Protein AF-A0A7J4RBV4-F1 (afdb_monomer_lite)

Sequence (122 aa):
MERRVRLALGILIILLMSPWSSMVGPEDDETQRLVDERDVEFFSIRTDAYSDFVGTYALSDVEEERLIAAESRIGTFSSNGLELLRPLSSEVLEPRLDVQLFLVDNDRHMADVRNDLSEIPG

Foldseek 3Di:
DVVVVVVVVVVVVCVVPPPPVVPDDPPPPVVVVVVVPDPDDDDDDDPCPPVPPPDDPDDDPDDDPDAQWDDDPQAIQHPVGGDGPDDDDVVVVDDDPVDDDDDDDPVDDVVVVVVVVVPDDD

Secondary structure (DSSP, 8-state):
-HHHHHHHHHHHHHHHHS--TTSSPPPTTSHHHHHSS-----PPPPTTTTTT---------------S-EE-SSEEEETTEEEESS---GGGGS--TT-------TTS-HHHHHHHHHTS--

Radius of gyration: 26.76 Å; chains: 1; bounding box: 50×52×76 Å

Structure (mmCIF, N/CA/C/O backbone):
data_AF-A0A7J4RBV4-F1
#
_entry.id   AF-A0A7J4RBV4-F1
#
loop_
_atom_site.group_PDB
_atom_site.id
_atom_site.type_symbol
_atom_site.label_atom_id
_atom_site.label_alt_id
_atom_site.label_comp_id
_atom_site.label_asym_id
_atom_site.label_entity_id
_atom_site.label_seq_id
_atom_site.pdbx_PDB_ins_code
_atom_site.Cartn_x
_atom_site.Cartn_y
_atom_site.Cartn_z
_atom_site.occupancy
_atom_site.B_iso_or_equiv
_atom_site.auth_seq_id
_atom_site.auth_comp_id
_atom_site.auth_asym_id
_atom_site.auth_atom_id
_atom_site.pdbx_PDB_model_num
ATOM 1 N N . MET A 1 1 ? 21.860 8.532 -54.759 1.00 59.00 1 MET A N 1
ATOM 2 C CA . MET A 1 1 ? 22.821 8.979 -53.722 1.00 59.00 1 MET A CA 1
ATOM 3 C C . MET A 1 1 ? 22.426 10.340 -53.143 1.00 59.00 1 MET A C 1
ATOM 5 O O . MET A 1 1 ? 22.288 10.456 -51.934 1.00 59.00 1 MET A O 1
ATOM 9 N N . GLU A 1 2 ? 22.096 11.319 -53.989 1.00 65.69 2 GLU A N 1
ATOM 10 C CA . GLU A 1 2 ? 21.718 12.695 -53.606 1.00 65.69 2 GLU A CA 1
ATOM 11 C C . GLU A 1 2 ? 20.563 12.821 -52.598 1.00 65.69 2 GLU A C 1
ATOM 13 O O . GLU A 1 2 ? 20.625 13.642 -51.689 1.00 65.69 2 GLU A O 1
ATOM 18 N N . ARG A 1 3 ? 19.522 11.982 -52.693 1.00 66.56 3 ARG A N 1
ATOM 19 C CA . ARG A 1 3 ? 18.373 12.030 -51.766 1.00 66.56 3 ARG A CA 1
ATOM 20 C C . ARG A 1 3 ? 18.751 11.673 -50.323 1.00 66.56 3 ARG A C 1
ATOM 22 O O . ARG A 1 3 ? 18.208 12.256 -49.394 1.00 66.56 3 ARG A O 1
ATOM 29 N N . ARG A 1 4 ? 19.703 10.751 -50.136 1.00 74.25 4 ARG A N 1
ATOM 30 C CA . ARG A 1 4 ? 20.206 10.368 -48.804 1.00 74.25 4 ARG A CA 1
ATOM 31 C C . ARG A 1 4 ? 21.090 11.465 -48.211 1.00 74.25 4 ARG A C 1
ATOM 33 O O . ARG A 1 4 ? 20.986 11.738 -47.025 1.00 74.25 4 ARG A O 1
ATOM 40 N N . VAL A 1 5 ? 21.876 12.141 -49.052 1.00 80.38 5 VAL A N 1
ATOM 41 C CA . VAL A 1 5 ? 22.698 13.294 -48.649 1.00 80.38 5 VAL A CA 1
ATOM 42 C C . VAL A 1 5 ? 21.819 14.476 -48.233 1.00 80.38 5 VAL A C 1
ATOM 44 O O . VAL A 1 5 ? 22.075 15.085 -47.203 1.00 80.38 5 VAL A O 1
ATOM 47 N N . ARG A 1 6 ? 20.731 14.756 -48.964 1.00 76.31 6 ARG A N 1
ATOM 48 C CA . ARG A 1 6 ? 19.768 15.813 -48.599 1.00 76.31 6 ARG A CA 1
ATOM 49 C C . ARG A 1 6 ? 19.039 15.523 -47.283 1.00 76.31 6 ARG A C 1
ATOM 51 O O . ARG A 1 6 ? 18.838 16.438 -46.496 1.00 76.31 6 ARG A O 1
ATOM 58 N N . LEU A 1 7 ? 18.686 14.261 -47.028 1.00 80.44 7 LEU A N 1
ATOM 59 C CA . LEU A 1 7 ? 18.084 13.850 -45.754 1.00 80.44 7 LEU A CA 1
ATOM 60 C C . LEU A 1 7 ? 19.075 13.967 -44.588 1.00 80.44 7 LEU A C 1
ATOM 62 O O . LEU A 1 7 ? 18.717 14.504 -43.545 1.00 80.44 7 LEU A O 1
ATOM 66 N N . ALA A 1 8 ? 20.325 13.537 -44.779 1.00 86.25 8 ALA A N 1
ATOM 67 C CA . ALA A 1 8 ? 21.371 13.673 -43.766 1.00 86.25 8 ALA A CA 1
ATOM 68 C C . ALA A 1 8 ? 21.676 15.147 -43.446 1.00 86.25 8 ALA A C 1
ATOM 70 O O . ALA A 1 8 ? 21.818 15.507 -42.281 1.00 86.25 8 ALA A O 1
ATOM 71 N N . LEU A 1 9 ? 21.702 16.009 -44.467 1.00 87.94 9 LEU A N 1
ATOM 72 C CA . LEU A 1 9 ? 21.877 17.451 -44.297 1.00 87.94 9 LEU A CA 1
ATOM 73 C C . LEU A 1 9 ? 20.703 18.078 -43.527 1.00 87.94 9 LEU A C 1
ATOM 75 O O . LEU A 1 9 ? 20.918 18.918 -42.660 1.00 87.94 9 LEU A O 1
ATOM 79 N N . GLY A 1 10 ? 19.471 17.645 -43.809 1.00 87.94 10 GLY A N 1
ATOM 80 C CA . GLY A 1 10 ? 18.284 18.097 -43.082 1.00 87.94 10 GLY A CA 1
ATOM 81 C C . GLY A 1 10 ? 18.341 17.743 -41.596 1.00 87.94 10 GLY A C 1
ATOM 82 O O . GLY A 1 10 ? 18.103 18.603 -40.756 1.00 87.94 10 GLY A O 1
ATOM 83 N N . ILE A 1 11 ? 18.735 16.509 -41.267 1.00 86.44 11 ILE A N 1
ATOM 84 C CA . ILE A 1 11 ? 18.904 16.065 -39.875 1.00 86.44 11 ILE A CA 1
ATOM 85 C C . ILE A 1 11 ? 20.018 16.859 -39.180 1.00 86.44 11 ILE A C 1
ATOM 87 O O . ILE A 1 11 ? 19.829 17.294 -38.049 1.00 86.44 11 ILE A O 1
ATOM 91 N N . LEU A 1 12 ? 21.143 17.109 -39.858 1.00 86.25 12 LEU A N 1
ATOM 92 C CA . LEU A 1 12 ? 22.250 17.907 -39.320 1.00 86.25 12 LEU A CA 1
ATOM 93 C C . LEU A 1 12 ? 21.810 19.339 -38.976 1.00 86.25 12 LEU A C 1
ATOM 95 O O . LEU A 1 12 ? 22.142 19.845 -37.908 1.00 86.25 12 LEU A O 1
ATOM 99 N N . ILE A 1 13 ? 21.050 19.985 -39.864 1.00 85.81 13 ILE A N 1
ATOM 100 C CA . ILE A 1 13 ? 20.546 21.349 -39.650 1.00 85.81 13 ILE A CA 1
ATOM 101 C C . ILE A 1 13 ? 19.539 21.378 -38.496 1.00 85.81 13 ILE A C 1
ATOM 103 O O . ILE A 1 13 ? 19.596 22.283 -37.670 1.00 85.81 13 ILE A O 1
ATOM 107 N N . ILE A 1 14 ? 18.661 20.373 -38.397 1.00 81.00 14 ILE A N 1
ATOM 108 C CA . ILE A 1 14 ? 17.726 20.230 -37.270 1.00 81.00 14 ILE A CA 1
ATOM 109 C C . ILE A 1 14 ? 18.489 20.047 -35.952 1.00 81.00 14 ILE A C 1
ATOM 111 O O . ILE A 1 14 ? 18.118 20.647 -34.950 1.00 81.00 14 ILE A O 1
ATOM 115 N N . LEU A 1 15 ? 19.579 19.277 -35.951 1.00 78.81 15 LEU A N 1
ATOM 116 C CA . LEU A 1 15 ? 20.399 19.041 -34.762 1.00 78.81 15 LEU A CA 1
ATOM 117 C C . LEU A 1 15 ? 21.172 20.303 -34.334 1.00 78.81 15 LEU A C 1
ATOM 119 O O . LEU A 1 15 ? 21.270 20.586 -33.145 1.00 78.81 15 LEU A O 1
ATOM 123 N N . LEU A 1 16 ? 21.647 21.100 -35.297 1.00 77.44 16 LEU A N 1
ATOM 124 C CA . LEU A 1 16 ? 22.314 22.390 -35.062 1.00 77.44 16 LEU A CA 1
ATOM 125 C C . LEU A 1 16 ? 21.360 23.504 -34.611 1.00 77.44 16 LEU A C 1
ATOM 127 O O . LEU A 1 16 ? 21.783 24.421 -33.917 1.00 77.44 16 LEU A O 1
ATOM 131 N N . MET A 1 17 ? 20.096 23.446 -35.029 1.00 71.25 17 MET A N 1
ATOM 132 C CA . MET A 1 17 ? 19.056 24.403 -34.636 1.00 71.25 17 MET A CA 1
ATOM 133 C C . MET A 1 17 ? 18.259 23.945 -33.411 1.00 71.25 17 MET A C 1
ATOM 135 O O . MET A 1 17 ? 17.425 24.702 -32.915 1.00 71.25 17 MET A O 1
ATOM 139 N N . SER A 1 18 ? 18.486 22.723 -32.918 1.00 69.56 18 SER A N 1
ATOM 140 C CA . SER A 1 18 ? 17.849 22.269 -31.688 1.00 69.56 18 SER A CA 1
ATOM 141 C C . SER A 1 18 ? 18.376 23.101 -30.513 1.00 69.56 18 SER A C 1
ATOM 143 O O . SER A 1 18 ? 19.592 23.220 -30.342 1.00 69.56 18 SER A O 1
ATOM 145 N N . PRO A 1 19 ? 17.500 23.727 -29.712 1.00 62.62 19 PRO A N 1
ATOM 146 C CA . PRO A 1 19 ? 17.941 24.480 -28.553 1.00 62.62 19 PRO A CA 1
ATOM 147 C C . PRO A 1 19 ? 18.558 23.504 -27.546 1.00 62.62 19 PRO A C 1
ATOM 149 O O . PRO A 1 19 ? 17.846 22.744 -26.895 1.00 62.62 19 PRO A O 1
ATOM 152 N N . TRP A 1 20 ? 19.876 23.567 -27.342 1.00 57.38 20 TRP A N 1
ATOM 153 C CA . TRP A 1 20 ? 20.568 22.920 -26.212 1.00 57.38 20 TRP A CA 1
ATOM 154 C C . TRP A 1 20 ? 20.205 23.545 -24.844 1.00 57.38 20 TRP A C 1
ATOM 156 O O . TRP A 1 20 ? 20.928 23.402 -23.863 1.00 57.38 20 TRP A O 1
ATOM 166 N N . SER A 1 21 ? 19.058 24.220 -24.749 1.00 49.50 21 SER A N 1
ATOM 167 C CA . SER A 1 21 ? 18.615 25.002 -23.592 1.00 49.50 21 SER A CA 1
ATOM 168 C C . SER A 1 21 ? 18.174 24.160 -22.389 1.00 49.50 21 SER A C 1
ATOM 170 O O . SER A 1 21 ? 17.754 24.726 -21.389 1.00 49.50 21 SER A O 1
ATOM 172 N N . SER A 1 22 ? 18.264 22.830 -22.450 1.00 45.44 22 SER A N 1
ATOM 173 C CA . SER A 1 22 ? 17.965 21.967 -21.298 1.00 45.44 22 SER A CA 1
ATOM 174 C C . SER A 1 22 ? 19.207 21.599 -20.473 1.00 45.44 22 SER A C 1
ATOM 176 O O . SER A 1 22 ? 19.104 20.776 -19.567 1.00 45.44 22 SER A O 1
ATOM 178 N N . MET A 1 23 ? 20.375 22.180 -20.777 1.00 48.47 23 MET A N 1
ATOM 179 C CA . MET A 1 23 ? 21.619 21.958 -20.026 1.00 48.47 23 MET A CA 1
ATOM 180 C C . MET A 1 23 ? 22.267 23.271 -19.546 1.00 48.47 23 MET A C 1
ATOM 182 O O . MET A 1 23 ? 23.483 23.377 -19.427 1.00 48.47 23 MET A O 1
ATOM 186 N N . VAL A 1 24 ? 21.438 24.276 -19.257 1.00 47.34 24 VAL A N 1
ATOM 187 C CA . VAL A 1 24 ? 21.761 25.381 -18.346 1.00 47.34 24 VAL A CA 1
ATOM 188 C C . VAL A 1 24 ? 20.766 25.243 -17.201 1.00 47.34 24 VAL A C 1
ATOM 190 O O . VAL A 1 24 ? 19.559 25.233 -17.436 1.00 47.34 24 VAL A O 1
ATOM 193 N N . GLY A 1 25 ? 21.278 24.993 -15.996 1.00 46.00 25 GLY A N 1
ATOM 194 C CA . GLY A 1 25 ? 20.461 24.842 -14.795 1.00 46.00 25 GLY A CA 1
ATOM 195 C C . GLY A 1 25 ? 19.615 26.092 -14.535 1.00 46.00 25 GLY A C 1
ATOM 196 O O . GLY A 1 25 ? 19.962 27.166 -15.031 1.00 46.00 25 GLY A O 1
ATOM 197 N N . PRO A 1 26 ? 18.497 25.961 -13.800 1.00 44.53 26 PRO A N 1
ATOM 198 C CA . PRO A 1 26 ? 17.710 27.120 -13.405 1.00 44.53 26 PRO A CA 1
ATOM 199 C C . PRO A 1 26 ? 18.620 28.112 -12.673 1.00 44.53 26 PRO A C 1
ATOM 201 O O . PRO A 1 26 ? 19.389 27.721 -11.797 1.00 44.53 26 PRO A O 1
ATOM 204 N N . GLU A 1 27 ? 18.560 29.367 -13.108 1.00 45.31 27 GLU A N 1
ATOM 205 C CA . GLU A 1 27 ? 19.291 30.496 -12.544 1.00 45.31 27 GLU A CA 1
ATOM 206 C C . GLU A 1 27 ? 19.135 30.535 -11.012 1.00 45.31 27 GLU A C 1
ATOM 208 O O . GLU A 1 27 ? 18.044 30.333 -10.476 1.00 45.31 27 GLU A O 1
ATOM 213 N N . ASP A 1 28 ? 20.252 30.784 -10.325 1.00 48.47 28 ASP A N 1
ATOM 214 C CA . ASP A 1 28 ? 20.487 30.711 -8.874 1.00 48.47 28 ASP A CA 1
ATOM 215 C C . ASP A 1 28 ? 19.618 31.633 -7.976 1.00 48.47 28 ASP A C 1
ATOM 217 O O . ASP A 1 28 ? 19.892 31.760 -6.781 1.00 48.47 28 ASP A O 1
ATOM 221 N N . ASP A 1 29 ? 18.561 32.266 -8.490 1.00 47.47 29 ASP A N 1
ATOM 222 C CA . ASP A 1 29 ? 17.774 33.264 -7.744 1.00 47.47 29 ASP A CA 1
ATOM 223 C C . ASP A 1 29 ? 16.597 32.675 -6.935 1.00 47.47 29 ASP A C 1
ATOM 225 O O . ASP A 1 29 ? 16.146 33.277 -5.958 1.00 47.47 29 ASP A O 1
ATOM 229 N N . GLU A 1 30 ? 16.111 31.474 -7.262 1.00 45.34 30 GLU A N 1
ATOM 230 C CA . GLU A 1 30 ? 15.008 30.826 -6.519 1.00 45.34 30 GLU A CA 1
ATOM 231 C C . GLU A 1 30 ? 15.498 30.094 -5.254 1.00 45.34 30 GLU A C 1
ATOM 233 O O . GLU A 1 30 ? 14.762 29.936 -4.274 1.00 45.34 30 GLU A O 1
ATOM 238 N N . THR A 1 31 ? 16.764 29.673 -5.233 1.00 43.91 31 THR A N 1
ATOM 239 C CA . THR A 1 31 ? 17.342 28.854 -4.158 1.00 43.91 31 THR A CA 1
A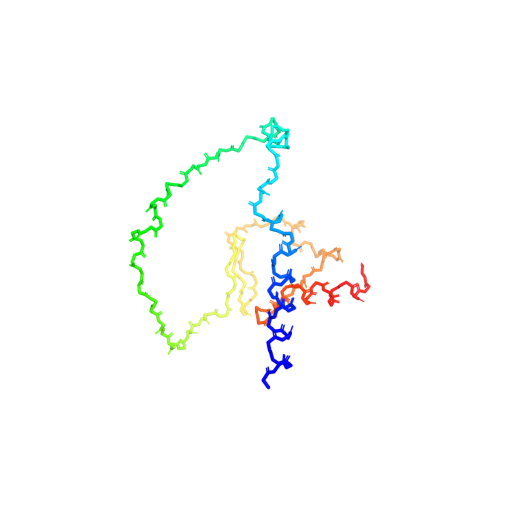TOM 240 C C . THR A 1 31 ? 17.432 29.616 -2.837 1.00 43.91 31 THR A C 1
ATOM 242 O O . THR A 1 31 ? 17.264 29.018 -1.777 1.00 43.91 31 THR A O 1
ATOM 245 N N . GLN A 1 32 ? 17.616 30.941 -2.866 1.00 45.88 32 GLN A N 1
ATOM 246 C CA . GLN A 1 32 ? 17.717 31.750 -1.646 1.00 45.88 32 GLN A CA 1
ATOM 247 C C . GLN A 1 32 ? 16.384 31.907 -0.898 1.00 45.88 32 GLN A C 1
ATOM 249 O O . GLN A 1 32 ? 16.400 32.043 0.323 1.00 45.88 32 GLN A O 1
ATOM 254 N N . ARG A 1 33 ? 15.223 31.823 -1.569 1.00 45.81 33 ARG A N 1
ATOM 255 C CA . ARG A 1 33 ? 13.914 31.913 -0.886 1.00 45.81 33 ARG A CA 1
ATOM 256 C C . ARG A 1 33 ? 13.508 30.629 -0.165 1.00 45.81 33 ARG A C 1
ATOM 258 O O . ARG A 1 33 ? 12.665 30.689 0.721 1.00 45.81 33 ARG A O 1
ATOM 265 N N . LEU A 1 34 ? 14.090 29.483 -0.519 1.00 46.84 34 LEU A N 1
ATOM 266 C CA . LEU A 1 34 ? 13.753 28.186 0.084 1.00 46.84 34 LEU A CA 1
ATOM 267 C C . LEU A 1 34 ? 14.638 27.811 1.285 1.00 46.84 34 LEU A C 1
ATOM 269 O O . LEU A 1 34 ? 14.324 26.838 1.971 1.00 46.84 34 LEU A O 1
ATOM 273 N N . VAL A 1 35 ? 15.719 28.561 1.528 1.00 50.81 35 VAL A N 1
ATOM 274 C CA . VAL A 1 35 ? 16.689 28.319 2.614 1.00 50.81 35 VAL A CA 1
ATOM 275 C C . VAL A 1 35 ? 16.217 28.891 3.957 1.00 50.81 35 VAL A C 1
ATOM 277 O O . VAL A 1 35 ? 16.566 28.339 4.992 1.00 50.81 35 VAL A O 1
ATOM 280 N N . ASP A 1 36 ? 15.391 29.942 3.964 1.00 55.19 36 ASP A N 1
ATOM 281 C CA . ASP A 1 36 ? 14.968 30.611 5.211 1.00 55.19 36 ASP A CA 1
ATOM 282 C C . ASP A 1 36 ? 13.800 29.894 5.932 1.00 55.19 36 ASP A C 1
ATOM 284 O O . ASP A 1 36 ? 13.587 30.071 7.126 1.00 55.19 36 ASP A O 1
ATOM 288 N N . GLU A 1 37 ? 13.047 29.034 5.231 1.00 56.12 37 GLU A N 1
ATOM 289 C CA . GLU A 1 37 ? 11.817 28.410 5.762 1.00 56.12 37 GLU A CA 1
ATOM 290 C C . GLU A 1 37 ? 12.031 26.975 6.296 1.00 56.12 37 GLU A C 1
ATOM 292 O O . GLU A 1 37 ? 11.141 26.403 6.928 1.00 56.12 37 GLU A O 1
ATOM 297 N N . ARG A 1 38 ? 13.180 26.332 6.041 1.00 53.12 38 ARG A N 1
ATOM 298 C CA . ARG A 1 38 ? 13.403 24.934 6.447 1.00 53.12 38 ARG A CA 1
ATOM 299 C C . ARG A 1 38 ? 14.786 24.722 7.047 1.00 53.12 38 ARG A C 1
ATOM 301 O O . ARG A 1 38 ? 15.796 24.941 6.392 1.00 53.12 38 ARG A O 1
ATOM 308 N N . ASP A 1 39 ? 14.794 24.194 8.268 1.00 56.66 39 ASP A N 1
ATOM 309 C CA . ASP A 1 39 ? 15.966 23.644 8.954 1.00 56.66 39 ASP A CA 1
ATOM 310 C C . ASP A 1 39 ? 16.362 22.318 8.273 1.00 56.66 39 ASP A C 1
ATOM 312 O O . ASP A 1 39 ? 16.049 21.220 8.735 1.00 56.66 39 ASP A O 1
ATOM 316 N N . VAL A 1 40 ? 16.918 22.418 7.063 1.00 61.00 40 VAL A N 1
ATOM 317 C CA . VAL A 1 40 ? 17.390 21.279 6.269 1.00 61.00 40 VAL A CA 1
ATOM 318 C C . VAL A 1 40 ? 18.907 21.311 6.181 1.00 61.00 40 VAL A C 1
ATOM 320 O O . VAL A 1 40 ? 19.506 22.229 5.626 1.00 61.00 40 VAL A O 1
ATOM 323 N N . GLU A 1 41 ? 19.532 20.270 6.722 1.00 65.81 41 GLU A N 1
ATOM 324 C CA . GLU A 1 41 ? 20.970 20.058 6.638 1.00 65.81 41 GLU A CA 1
ATOM 325 C C . GLU A 1 41 ? 21.315 19.426 5.282 1.00 65.81 41 GLU A C 1
ATOM 327 O O . GLU A 1 41 ? 20.861 18.330 4.943 1.00 65.81 41 GLU A O 1
ATOM 332 N N . PHE A 1 42 ? 22.098 20.140 4.472 1.00 63.38 42 PHE A N 1
ATOM 333 C CA . PHE A 1 42 ? 22.553 19.651 3.175 1.00 63.38 42 PHE A CA 1
ATOM 334 C C . PHE A 1 42 ? 23.896 18.938 3.326 1.00 63.38 42 PHE A C 1
ATOM 336 O O . PHE A 1 42 ? 24.918 19.552 3.633 1.00 63.38 42 PHE A O 1
ATOM 343 N N . PHE A 1 43 ? 23.909 17.637 3.048 1.00 63.81 43 PHE A N 1
ATOM 344 C CA . PHE A 1 43 ? 25.134 16.846 2.994 1.00 63.81 43 PHE A CA 1
ATOM 345 C C . PHE A 1 43 ? 25.669 16.847 1.560 1.00 63.81 43 PHE A C 1
ATOM 347 O O . PHE A 1 43 ? 24.974 16.440 0.628 1.00 63.81 43 PHE A O 1
ATOM 354 N N . SER A 1 44 ? 26.911 17.295 1.368 1.00 65.62 44 SER A N 1
ATOM 355 C CA . SER A 1 44 ? 27.584 17.172 0.074 1.00 65.62 44 SER A CA 1
ATOM 356 C C . SER A 1 44 ? 28.188 15.773 -0.056 1.00 65.62 44 SER A C 1
ATOM 358 O O . SER A 1 44 ? 29.035 15.360 0.737 1.00 65.62 44 SER A O 1
ATOM 360 N N . ILE A 1 45 ? 27.735 15.018 -1.055 1.00 65.25 45 ILE A N 1
ATOM 361 C CA . ILE A 1 45 ? 28.356 13.744 -1.419 1.00 65.25 45 ILE A CA 1
ATOM 362 C C . ILE A 1 45 ? 29.571 14.072 -2.288 1.00 65.25 45 ILE A C 1
ATOM 364 O O . ILE A 1 45 ? 29.463 14.793 -3.280 1.00 65.25 45 ILE A O 1
ATOM 368 N N . ARG A 1 46 ? 30.743 13.569 -1.894 1.00 64.25 46 ARG A N 1
ATOM 369 C CA . ARG A 1 46 ? 32.005 13.768 -2.614 1.00 64.25 46 ARG A CA 1
ATOM 370 C C . ARG A 1 46 ? 31.881 13.189 -4.031 1.00 64.25 46 ARG A C 1
ATOM 372 O O . ARG A 1 46 ? 31.375 12.084 -4.204 1.00 64.25 46 ARG A O 1
ATOM 379 N N . THR A 1 47 ? 32.315 13.927 -5.048 1.00 60.47 47 THR A N 1
ATOM 380 C CA . THR A 1 47 ? 32.084 13.594 -6.469 1.00 60.47 47 THR A CA 1
ATOM 381 C C . THR A 1 47 ? 32.767 12.295 -6.924 1.00 60.47 47 THR A C 1
ATOM 383 O O . THR A 1 47 ? 32.385 11.711 -7.932 1.00 60.47 47 THR A O 1
ATOM 386 N N . ASP A 1 48 ? 33.758 11.828 -6.168 1.00 62.78 48 ASP A N 1
ATOM 387 C CA . ASP A 1 48 ? 34.492 10.569 -6.338 1.00 62.78 48 ASP A CA 1
ATOM 388 C C . ASP A 1 48 ? 33.911 9.409 -5.509 1.00 62.78 48 ASP A C 1
ATOM 390 O O . ASP A 1 48 ? 34.369 8.277 -5.631 1.00 62.78 48 ASP A O 1
ATOM 394 N N . ALA A 1 49 ? 32.883 9.645 -4.684 1.00 60.94 49 ALA A N 1
ATOM 395 C CA . ALA A 1 49 ? 32.267 8.588 -3.882 1.00 60.94 49 ALA A CA 1
ATOM 396 C C . ALA A 1 49 ? 31.704 7.466 -4.765 1.00 60.94 49 ALA A C 1
ATOM 398 O O . ALA A 1 49 ? 31.704 6.309 -4.360 1.00 60.94 49 ALA A O 1
ATOM 399 N N . TYR A 1 50 ? 31.27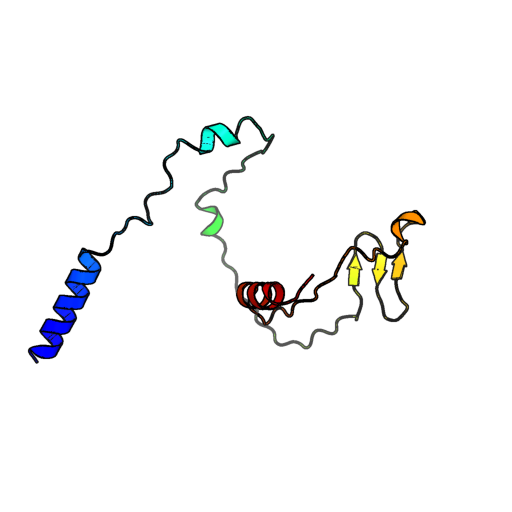0 7.801 -5.985 1.00 58.50 50 TYR A N 1
ATOM 400 C CA . TYR A 1 50 ? 30.685 6.844 -6.918 1.00 58.50 50 TYR A CA 1
ATOM 401 C C . TYR A 1 50 ? 31.699 6.071 -7.769 1.00 58.50 50 TYR A C 1
ATOM 403 O O . TYR A 1 50 ? 31.332 5.044 -8.336 1.00 58.50 50 TYR A O 1
ATOM 411 N N . SER A 1 51 ? 32.953 6.528 -7.878 1.00 63.66 51 SER A N 1
ATOM 412 C CA . SER A 1 51 ? 33.932 5.901 -8.781 1.00 63.66 51 SER A CA 1
ATOM 413 C C . SER A 1 51 ? 34.551 4.616 -8.231 1.00 63.66 51 SER A C 1
ATOM 415 O O . SER A 1 51 ? 35.038 3.808 -9.016 1.00 63.66 51 SER A O 1
ATOM 417 N N . ASP A 1 52 ? 34.497 4.409 -6.913 1.00 61.56 52 ASP A N 1
ATOM 418 C CA . ASP A 1 52 ? 35.064 3.230 -6.242 1.00 61.56 52 ASP A CA 1
ATOM 419 C C . ASP A 1 52 ? 34.039 2.110 -5.988 1.00 61.56 52 ASP A C 1
ATOM 421 O O . ASP A 1 52 ? 34.405 1.035 -5.503 1.00 61.56 52 ASP A O 1
ATOM 425 N N . PHE A 1 53 ? 32.757 2.303 -6.326 1.00 58.88 53 PHE A N 1
ATOM 426 C CA . PHE A 1 53 ? 31.755 1.243 -6.187 1.00 58.88 53 PHE A CA 1
ATOM 427 C C . PHE A 1 53 ? 31.921 0.185 -7.283 1.00 58.88 53 PHE A C 1
ATOM 429 O O . PHE A 1 53 ? 31.259 0.201 -8.319 1.00 58.88 53 PHE A O 1
ATOM 436 N N . VAL A 1 54 ? 32.792 -0.787 -7.026 1.00 66.62 54 VAL A N 1
ATOM 437 C CA . VAL A 1 54 ? 32.876 -2.027 -7.801 1.00 66.62 54 VAL A CA 1
ATOM 438 C C . VAL A 1 54 ? 31.882 -3.026 -7.208 1.00 66.62 54 VAL A C 1
ATOM 440 O O . VAL A 1 54 ? 32.182 -3.736 -6.252 1.00 66.62 54 VAL A O 1
ATOM 443 N N . GLY A 1 55 ? 30.669 -3.058 -7.758 1.00 63.03 55 GLY A N 1
ATOM 444 C CA . GLY A 1 55 ? 29.654 -4.064 -7.446 1.00 63.03 55 GLY A CA 1
ATOM 445 C C . GLY A 1 55 ? 29.565 -5.104 -8.559 1.00 63.03 55 GLY A C 1
ATOM 446 O O . GLY A 1 55 ? 29.609 -4.764 -9.739 1.00 63.03 55 GLY A O 1
ATOM 447 N N . THR A 1 56 ? 29.420 -6.377 -8.204 1.00 62.84 56 THR A N 1
ATOM 448 C CA . THR A 1 56 ? 28.972 -7.396 -9.161 1.00 62.84 56 THR A CA 1
ATOM 449 C C . THR A 1 56 ? 27.472 -7.574 -8.970 1.00 62.84 56 THR A C 1
ATOM 451 O O . THR A 1 56 ? 27.010 -7.781 -7.850 1.00 62.84 56 THR A O 1
ATOM 454 N N . TYR A 1 57 ? 26.696 -7.445 -10.047 1.00 60.09 57 TYR A N 1
ATOM 455 C CA . TYR A 1 57 ? 25.275 -7.775 -10.004 1.00 60.09 57 TYR A CA 1
ATOM 456 C C . TYR A 1 57 ? 25.155 -9.293 -9.881 1.0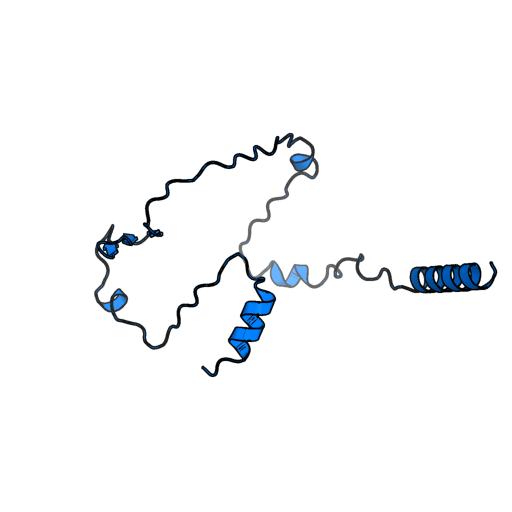0 60.09 57 TYR A C 1
ATOM 458 O O . TYR A 1 57 ? 25.360 -10.023 -10.850 1.00 60.09 57 TYR A O 1
ATOM 466 N N . ALA A 1 58 ? 24.867 -9.771 -8.674 1.00 61.59 58 ALA A N 1
ATOM 467 C CA . ALA A 1 58 ? 24.471 -11.152 -8.468 1.00 61.59 58 ALA A CA 1
ATOM 468 C C . ALA A 1 58 ? 23.010 -11.292 -8.914 1.00 61.59 58 ALA A C 1
ATOM 470 O O . ALA A 1 58 ? 22.094 -10.927 -8.184 1.00 61.59 58 ALA A O 1
ATOM 471 N N . LEU A 1 59 ? 22.802 -11.778 -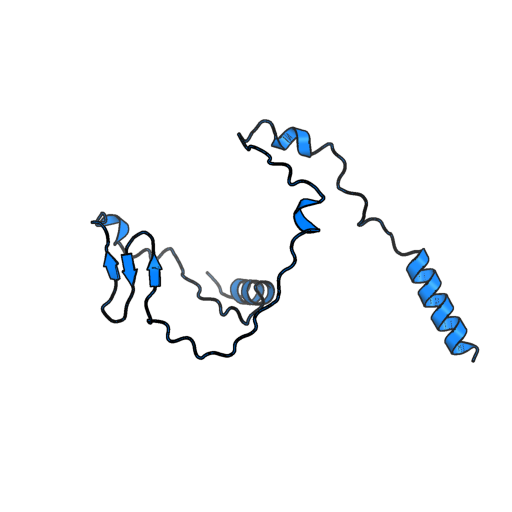10.139 1.00 67.00 59 LEU A N 1
ATOM 472 C CA . LEU A 1 59 ? 21.497 -12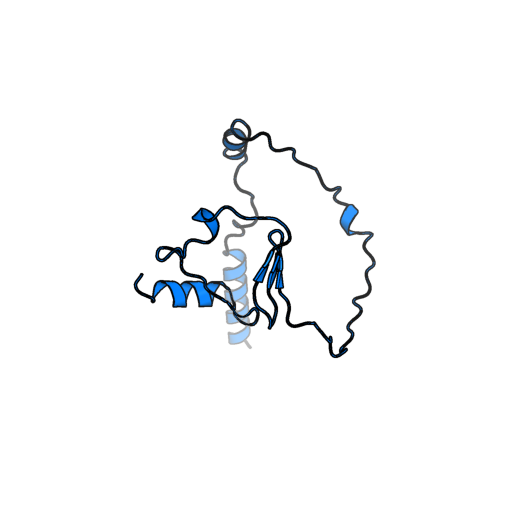.267 -10.577 1.00 67.00 59 LEU A CA 1
ATOM 473 C C . LEU A 1 59 ? 21.358 -13.714 -10.097 1.00 67.00 59 LEU A C 1
ATOM 475 O O . LEU A 1 59 ? 22.133 -14.576 -10.513 1.00 67.00 59 LEU A O 1
ATOM 479 N N . SER A 1 60 ? 20.389 -13.978 -9.222 1.00 69.38 60 SER A N 1
ATOM 480 C CA . SER A 1 60 ? 19.992 -15.340 -8.868 1.00 69.38 60 SER A CA 1
ATOM 481 C C . SER A 1 60 ? 18.496 -15.508 -9.099 1.00 69.38 60 SER A C 1
ATOM 483 O O . SER A 1 60 ? 17.701 -14.872 -8.410 1.00 69.38 60 SER A O 1
ATOM 485 N N . ASP A 1 61 ? 18.124 -16.386 -10.027 1.00 68.19 61 ASP A N 1
ATOM 486 C CA . ASP A 1 61 ? 16.751 -16.877 -10.163 1.00 68.19 61 ASP A CA 1
ATOM 487 C C . ASP A 1 61 ? 16.543 -17.994 -9.137 1.00 68.19 61 ASP A C 1
ATOM 489 O O . ASP A 1 61 ? 16.698 -19.181 -9.426 1.00 68.19 61 ASP A O 1
ATOM 493 N N . VAL A 1 62 ? 16.280 -17.599 -7.894 1.00 78.19 62 VAL A N 1
ATOM 494 C CA . VAL A 1 62 ? 15.867 -18.512 -6.827 1.00 78.19 62 VAL A CA 1
ATOM 495 C C . VAL A 1 62 ? 14.419 -18.193 -6.504 1.00 78.19 62 VAL A C 1
ATOM 497 O O . VAL A 1 62 ? 14.059 -17.029 -6.344 1.00 78.19 62 VAL A O 1
ATOM 500 N N . GLU A 1 63 ? 13.591 -19.230 -6.425 1.00 68.50 63 GLU A N 1
ATOM 501 C CA . GLU A 1 63 ? 12.212 -19.103 -5.970 1.00 68.50 63 GLU A CA 1
ATOM 502 C C . GLU A 1 63 ? 12.229 -18.632 -4.510 1.00 68.50 63 GLU A C 1
ATOM 504 O O . GLU A 1 63 ? 12.662 -19.351 -3.607 1.00 68.50 63 GLU A O 1
ATOM 509 N N . GLU A 1 64 ? 11.859 -17.370 -4.294 1.00 67.75 64 GLU A N 1
ATOM 510 C CA . GLU A 1 64 ? 11.843 -16.766 -2.968 1.00 67.75 64 GLU A CA 1
ATOM 511 C C . GLU A 1 64 ? 10.594 -17.247 -2.222 1.00 67.75 64 GLU A C 1
ATOM 513 O O . GLU A 1 64 ? 9.472 -16.827 -2.512 1.00 67.75 64 GLU A O 1
ATOM 518 N N . GLU A 1 65 ? 10.775 -18.129 -1.239 1.00 76.25 65 GLU A N 1
ATOM 519 C CA . GLU A 1 65 ? 9.695 -18.501 -0.329 1.00 76.25 65 GLU A CA 1
ATOM 520 C C . GLU A 1 65 ? 9.462 -17.354 0.665 1.00 76.25 65 GLU A C 1
ATOM 522 O O . GLU A 1 65 ? 10.122 -17.245 1.701 1.00 76.25 65 GLU A O 1
ATOM 527 N N . ARG A 1 66 ? 8.527 -16.458 0.330 1.00 75.44 66 ARG A N 1
ATOM 528 C CA . ARG A 1 66 ? 8.083 -15.390 1.231 1.00 75.44 66 ARG A CA 1
ATOM 529 C C . ARG A 1 66 ? 6.835 -15.816 1.982 1.00 75.44 66 ARG A C 1
ATOM 531 O O . ARG A 1 66 ? 5.847 -16.249 1.390 1.00 75.44 66 ARG A O 1
ATOM 538 N N . LEU A 1 67 ? 6.849 -15.607 3.295 1.00 78.25 67 LEU A N 1
ATOM 539 C CA . LEU A 1 67 ? 5.626 -15.646 4.086 1.00 78.25 67 LEU A CA 1
ATOM 540 C C . LEU A 1 67 ? 4.649 -14.597 3.537 1.00 78.25 67 LEU A C 1
ATOM 542 O O . LEU A 1 67 ? 5.034 -13.455 3.285 1.00 78.25 67 LEU A O 1
ATOM 546 N N . ILE A 1 68 ? 3.377 -14.975 3.378 1.00 82.75 68 ILE A N 1
ATOM 547 C CA . ILE A 1 68 ? 2.296 -14.051 3.001 1.00 82.75 68 ILE A CA 1
ATOM 548 C C . ILE A 1 68 ? 1.928 -13.228 4.242 1.00 82.75 68 ILE A C 1
ATOM 550 O O . ILE A 1 68 ? 0.909 -13.452 4.897 1.00 82.75 68 ILE A O 1
ATOM 554 N N . ALA A 1 69 ? 2.826 -12.320 4.607 1.00 88.12 69 ALA A N 1
ATOM 555 C CA . ALA A 1 69 ? 2.692 -11.430 5.741 1.00 88.12 69 ALA A CA 1
ATOM 556 C C . ALA A 1 69 ? 3.184 -10.031 5.360 1.00 88.12 69 ALA A C 1
ATOM 558 O O . ALA A 1 69 ? 4.208 -9.873 4.698 1.00 88.12 69 ALA A O 1
ATOM 559 N N . ALA A 1 70 ? 2.449 -9.010 5.790 1.00 85.75 70 ALA A N 1
ATOM 560 C CA . ALA A 1 70 ? 2.848 -7.619 5.665 1.00 85.75 70 ALA A CA 1
ATOM 561 C C . ALA A 1 70 ? 3.245 -7.091 7.044 1.00 85.75 70 ALA A C 1
ATOM 563 O O . ALA A 1 70 ? 2.398 -6.888 7.919 1.00 85.75 70 ALA A O 1
ATOM 564 N N . GLU A 1 71 ? 4.544 -6.885 7.237 1.00 88.56 71 GLU A N 1
ATOM 565 C CA . GLU A 1 71 ? 5.090 -6.292 8.453 1.00 88.56 71 GLU A CA 1
ATOM 566 C C . GLU A 1 71 ? 5.008 -4.767 8.385 1.00 88.56 71 GLU A C 1
ATOM 568 O O . GLU A 1 71 ? 5.385 -4.134 7.397 1.00 88.56 71 GLU A O 1
ATOM 573 N N . SER A 1 72 ? 4.513 -4.154 9.455 1.00 85.62 72 SER A N 1
ATOM 574 C CA . SER A 1 72 ? 4.406 -2.706 9.580 1.00 85.62 72 SER A CA 1
ATOM 575 C C . SER A 1 72 ? 4.796 -2.254 10.984 1.00 85.62 72 SER A C 1
ATOM 577 O O . SER A 1 72 ? 4.935 -3.044 11.915 1.00 85.62 72 SER A O 1
ATOM 579 N N . ARG A 1 73 ? 4.890 -0.937 11.178 1.00 84.94 73 ARG A N 1
ATOM 580 C CA . ARG A 1 73 ? 5.175 -0.352 12.497 1.00 84.94 73 ARG A CA 1
ATOM 581 C C . ARG A 1 73 ? 4.081 -0.609 13.538 1.00 84.94 73 ARG A C 1
ATOM 583 O O . ARG A 1 73 ? 4.356 -0.480 14.728 1.00 84.94 73 ARG A O 1
ATOM 590 N N . ILE A 1 74 ? 2.849 -0.890 13.110 1.00 87.44 74 ILE A N 1
ATOM 591 C CA . ILE A 1 74 ? 1.709 -1.098 14.016 1.00 87.44 74 ILE A CA 1
ATOM 592 C C . ILE A 1 74 ? 1.461 -2.577 14.318 1.00 87.44 74 ILE A C 1
ATOM 594 O O . ILE A 1 74 ? 0.826 -2.892 15.325 1.00 87.44 74 ILE A O 1
ATOM 598 N N . GLY A 1 75 ? 1.970 -3.478 13.482 1.00 90.38 75 GLY A N 1
ATOM 599 C CA . GLY A 1 75 ? 1.619 -4.887 13.541 1.00 90.38 75 GLY A CA 1
ATOM 600 C C . GLY A 1 75 ? 1.982 -5.658 12.284 1.00 90.38 75 GLY A C 1
ATOM 601 O O . GLY A 1 75 ? 2.478 -5.086 11.307 1.00 90.38 75 GLY A O 1
ATOM 602 N N . THR A 1 76 ? 1.659 -6.943 12.318 1.00 92.75 76 THR A N 1
ATOM 603 C CA . THR A 1 76 ? 1.824 -7.874 11.204 1.00 92.75 76 THR A CA 1
ATOM 604 C C . THR A 1 76 ? 0.450 -8.282 10.698 1.00 92.75 76 THR A C 1
ATOM 606 O O . THR A 1 76 ? -0.383 -8.770 11.461 1.00 92.75 76 THR A O 1
ATOM 609 N N . PHE A 1 77 ? 0.197 -8.070 9.409 1.00 89.88 77 PHE A N 1
ATOM 610 C CA . PHE A 1 77 ? -1.004 -8.564 8.746 1.00 89.88 77 PHE A CA 1
ATOM 611 C C . PHE A 1 77 ? -0.690 -9.896 8.068 1.00 89.88 77 PHE A C 1
ATOM 613 O O . PHE A 1 77 ? 0.179 -9.947 7.202 1.00 89.88 77 PHE A O 1
ATOM 620 N N . SER A 1 78 ? -1.373 -10.966 8.466 1.00 89.81 78 SER A N 1
ATOM 621 C CA . SER A 1 78 ? -1.187 -12.320 7.928 1.00 89.81 78 SER A CA 1
ATOM 622 C C . SER A 1 78 ? -2.528 -12.955 7.546 1.00 89.81 78 SER A C 1
ATOM 624 O O . SER A 1 78 ? -3.581 -12.320 7.631 1.00 89.81 78 SER A O 1
ATOM 626 N N . 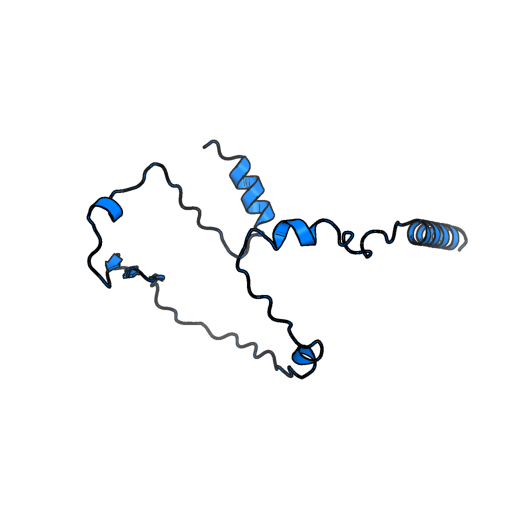SER A 1 79 ? -2.518 -14.237 7.173 1.00 87.75 79 SER A N 1
ATOM 627 C CA . SER A 1 79 ? -3.738 -15.027 6.955 1.00 87.75 79 SER A CA 1
ATOM 628 C C . SER A 1 79 ? -4.663 -15.097 8.179 1.00 87.75 79 SER A C 1
ATOM 630 O O . SER A 1 79 ? -5.859 -15.329 8.019 1.00 87.75 79 SER A O 1
ATOM 632 N N . ASN A 1 80 ? -4.139 -14.855 9.385 1.00 89.00 80 ASN A N 1
ATOM 633 C CA . ASN A 1 80 ? -4.913 -14.826 10.628 1.00 89.00 80 ASN A CA 1
ATOM 634 C C . ASN A 1 80 ? -5.499 -13.435 10.947 1.00 89.00 80 ASN A C 1
ATOM 636 O O . ASN A 1 80 ? -6.191 -13.278 11.951 1.00 89.00 80 ASN A O 1
ATOM 640 N N . GLY A 1 81 ? -5.244 -12.429 10.103 1.00 87.56 81 GLY A N 1
ATOM 641 C CA . GLY A 1 81 ? -5.654 -11.040 10.307 1.00 87.56 81 GLY A CA 1
ATOM 642 C C . GLY A 1 81 ? -4.519 -10.140 10.805 1.00 87.56 81 GLY A C 1
ATOM 643 O O . GLY A 1 81 ? -3.339 -10.430 10.601 1.00 87.56 81 GLY A O 1
ATOM 644 N N . LEU A 1 82 ? -4.891 -9.008 11.413 1.00 88.31 82 LEU A N 1
ATOM 645 C CA . LEU A 1 82 ? -3.956 -8.008 11.936 1.00 88.31 82 LEU A CA 1
ATOM 646 C C . LEU A 1 82 ? -3.578 -8.318 13.390 1.00 88.31 82 LEU A C 1
ATOM 648 O O . LEU A 1 82 ? -4.404 -8.176 14.292 1.00 88.31 82 LEU A O 1
ATOM 652 N N . GLU A 1 83 ? -2.314 -8.658 13.622 1.00 92.00 83 GLU A N 1
ATOM 653 C CA . GLU A 1 83 ? -1.735 -8.792 14.958 1.00 92.00 83 GLU A CA 1
ATOM 654 C C . GLU A 1 83 ? -0.983 -7.512 15.330 1.00 92.00 83 GLU A C 1
ATOM 656 O O . GLU A 1 83 ? 0.005 -7.141 14.695 1.00 92.00 83 GLU A O 1
ATOM 661 N N . LEU A 1 84 ? -1.466 -6.805 16.353 1.00 90.75 84 LEU A N 1
ATOM 662 C CA . LEU A 1 84 ? -0.903 -5.524 16.775 1.00 90.75 84 LEU A CA 1
ATOM 663 C C . LEU A 1 84 ? 0.280 -5.716 17.728 1.00 90.75 84 LEU A C 1
ATOM 665 O O . LEU A 1 84 ? 0.179 -6.424 18.727 1.00 90.75 84 LEU A O 1
ATOM 669 N N . LEU A 1 85 ? 1.376 -4.995 17.481 1.00 91.75 85 LEU A N 1
ATOM 670 C CA . LEU A 1 85 ? 2.553 -4.987 18.367 1.00 91.75 85 LEU A CA 1
ATOM 671 C C . LEU A 1 85 ? 2.343 -4.136 19.627 1.00 91.75 85 LEU A C 1
ATOM 673 O O . LEU A 1 85 ? 3.083 -4.244 20.603 1.00 91.75 85 LEU A O 1
ATOM 677 N N . ARG A 1 86 ? 1.348 -3.248 19.594 1.00 86.69 86 ARG A N 1
ATOM 678 C CA . ARG A 1 86 ? 0.973 -2.358 20.694 1.00 86.69 86 ARG A CA 1
ATOM 679 C C . ARG A 1 86 ? -0.533 -2.117 20.683 1.00 86.69 86 ARG A C 1
ATOM 681 O O . ARG A 1 86 ? -1.130 -2.117 19.607 1.00 86.69 86 ARG A O 1
ATOM 688 N N . PRO A 1 87 ? -1.145 -1.822 21.839 1.00 87.62 87 PRO A N 1
ATOM 689 C CA . PRO A 1 87 ? -2.525 -1.363 21.871 1.00 87.62 87 PRO A CA 1
ATOM 690 C C . PRO A 1 87 ? -2.690 -0.105 21.005 1.00 87.62 87 PRO A C 1
ATOM 692 O O . PRO A 1 87 ? -1.878 0.826 21.082 1.00 87.62 87 PRO A O 1
ATOM 695 N N . LEU A 1 88 ? -3.738 -0.083 20.184 1.00 84.31 88 LEU A N 1
ATOM 696 C CA . LEU A 1 88 ? -4.178 1.097 19.442 1.00 84.31 88 LEU A CA 1
ATOM 697 C C . LEU A 1 88 ? -5.437 1.670 20.102 1.00 84.31 88 LEU A C 1
ATOM 699 O O . LEU A 1 88 ? -6.225 0.929 20.688 1.00 84.31 88 LEU A O 1
ATOM 703 N N . SER A 1 89 ? -5.611 2.993 20.017 1.00 86.06 89 SER A N 1
ATOM 704 C CA . SER A 1 89 ? -6.873 3.637 20.406 1.00 86.06 89 SER A CA 1
ATOM 705 C C . SER A 1 89 ? -8.000 3.117 19.514 1.00 86.06 89 SER A C 1
ATOM 707 O O . SER A 1 89 ? -7.787 2.903 18.318 1.00 86.06 89 SER A O 1
ATOM 709 N N . SER A 1 90 ? -9.199 2.957 20.072 1.00 83.12 90 SER A N 1
ATOM 710 C CA . SER A 1 90 ? -10.388 2.541 19.319 1.00 83.12 90 SER A CA 1
ATOM 711 C C . SER A 1 90 ? -10.717 3.485 18.162 1.00 83.12 90 SER A C 1
ATOM 713 O O . SER A 1 90 ? -11.221 3.031 17.145 1.00 83.12 90 SER A O 1
ATOM 715 N N . GLU A 1 91 ? -10.367 4.767 18.281 1.00 82.62 91 GLU A N 1
ATOM 716 C CA . GLU A 1 91 ? -10.536 5.781 17.226 1.00 82.62 91 GLU A CA 1
ATOM 717 C C . GLU A 1 91 ? -9.729 5.453 15.959 1.00 82.62 91 GLU A C 1
ATOM 719 O O . GLU A 1 91 ? -10.154 5.743 14.849 1.00 82.62 91 GLU A O 1
ATOM 724 N N . VAL A 1 92 ? -8.561 4.816 16.103 1.00 78.81 92 VAL A N 1
ATOM 725 C CA . VAL A 1 92 ? -7.699 4.434 14.966 1.00 78.81 92 VAL A CA 1
ATOM 726 C C . VAL A 1 92 ? -8.220 3.176 14.268 1.00 78.81 92 VAL A C 1
ATOM 728 O O . VAL A 1 92 ? -7.885 2.918 13.115 1.00 78.81 92 VAL A O 1
ATOM 731 N N . LEU A 1 93 ? -9.033 2.384 14.970 1.00 78.44 93 LEU A N 1
ATOM 732 C CA . LEU A 1 93 ? -9.676 1.185 14.437 1.00 78.44 93 LEU A CA 1
ATOM 733 C C . LEU A 1 93 ? -11.018 1.498 13.768 1.00 78.44 93 LEU A C 1
ATOM 735 O O . LEU A 1 93 ? -11.653 0.594 13.224 1.00 78.44 93 LEU A O 1
ATOM 739 N N . GLU A 1 94 ? -11.460 2.756 13.810 1.00 82.19 94 GLU A N 1
ATOM 740 C CA . GLU A 1 94 ? -12.688 3.167 13.155 1.00 82.19 94 GLU A CA 1
ATOM 741 C C . GLU A 1 94 ? -12.495 3.157 11.627 1.00 82.19 94 GLU A C 1
ATOM 743 O O . GLU A 1 94 ? -11.543 3.757 11.112 1.00 82.19 94 GLU A O 1
ATOM 748 N N . PRO A 1 95 ? -13.360 2.454 10.872 1.00 78.31 95 PRO A N 1
ATOM 749 C CA . PRO A 1 95 ? -13.243 2.392 9.426 1.00 78.31 95 PRO A CA 1
ATOM 750 C C . PRO A 1 95 ? -13.444 3.781 8.818 1.00 78.31 95 PRO A C 1
ATOM 752 O O . PRO A 1 95 ? -14.503 4.396 8.941 1.00 78.31 95 PRO A O 1
ATOM 755 N N . ARG A 1 96 ? -12.420 4.256 8.110 1.00 81.62 96 ARG A N 1
ATOM 756 C CA . ARG A 1 96 ? -12.459 5.524 7.385 1.00 81.62 96 ARG A CA 1
ATOM 757 C C . ARG A 1 96 ? -13.063 5.334 6.002 1.00 81.62 96 ARG A C 1
ATOM 759 O O . ARG A 1 96 ? -12.387 4.893 5.079 1.00 81.62 96 ARG A O 1
ATOM 766 N N . LEU A 1 97 ? -14.344 5.674 5.873 1.00 79.56 97 LEU A N 1
ATOM 767 C CA . LEU A 1 97 ? -15.077 5.625 4.600 1.00 79.56 97 LEU A CA 1
ATOM 768 C C . LEU A 1 97 ? -14.696 6.763 3.642 1.00 79.56 97 LEU A C 1
ATOM 770 O O . LEU A 1 97 ? -15.075 6.739 2.477 1.00 79.56 97 LEU A O 1
ATOM 774 N N . ASP A 1 98 ? -13.955 7.753 4.134 1.00 81.69 98 ASP A N 1
ATOM 775 C CA . ASP A 1 98 ? -13.434 8.883 3.370 1.00 81.69 98 ASP A CA 1
ATOM 776 C C . ASP A 1 98 ? -12.054 8.608 2.744 1.00 81.69 98 ASP A C 1
ATOM 778 O O . ASP A 1 98 ? -11.503 9.475 2.070 1.00 81.69 98 ASP A O 1
ATOM 782 N N . VAL A 1 99 ? -11.475 7.420 2.966 1.00 73.25 99 VAL A N 1
ATOM 783 C CA . VAL A 1 99 ? -10.149 7.041 2.459 1.00 73.25 99 VAL A CA 1
ATOM 784 C C . VAL A 1 99 ? -10.267 5.847 1.520 1.00 73.25 99 VAL A C 1
ATOM 786 O O . VAL A 1 99 ? -10.884 4.836 1.850 1.00 73.25 99 VAL A O 1
ATOM 789 N N . GLN A 1 100 ? -9.613 5.937 0.364 1.00 71.88 100 GLN A N 1
ATOM 790 C CA . GLN A 1 100 ? -9.557 4.864 -0.622 1.00 71.88 100 GLN A CA 1
ATOM 791 C C . GLN A 1 100 ? -8.127 4.327 -0.745 1.00 71.88 100 GLN A C 1
ATOM 793 O O . GLN A 1 100 ? -7.180 5.086 -0.952 1.00 71.88 100 GLN A O 1
ATOM 798 N N . LEU A 1 101 ? -7.964 3.009 -0.588 1.00 74.75 101 LEU A N 1
ATOM 799 C CA . LEU A 1 101 ? -6.691 2.318 -0.792 1.00 74.75 101 LEU A CA 1
ATOM 800 C C . LEU A 1 101 ? -6.600 1.840 -2.242 1.00 74.75 101 LEU A C 1
ATOM 802 O O . LEU A 1 101 ? -7.441 1.065 -2.693 1.00 74.75 101 LEU A O 1
ATOM 806 N N . PHE A 1 102 ? -5.541 2.250 -2.936 1.00 73.50 102 PHE A N 1
ATOM 807 C CA . PHE A 1 102 ? -5.218 1.771 -4.276 1.00 73.50 102 PHE A CA 1
ATOM 808 C C . PHE A 1 102 ? -3.975 0.888 -4.218 1.00 73.50 102 PHE A C 1
ATOM 810 O O . PHE A 1 102 ? -2.912 1.323 -3.776 1.00 73.50 102 PHE A O 1
ATOM 817 N N . LEU A 1 103 ? -4.122 -0.360 -4.660 1.00 76.69 103 LEU A N 1
ATOM 818 C CA . LEU A 1 103 ? -3.016 -1.298 -4.820 1.00 76.69 103 LEU A CA 1
ATOM 819 C C . LEU A 1 103 ? -2.590 -1.273 -6.284 1.00 76.69 103 LEU A C 1
ATOM 821 O O . LEU A 1 103 ? -3.399 -1.548 -7.169 1.00 76.69 103 LEU A O 1
ATOM 825 N N . VAL A 1 104 ? -1.334 -0.910 -6.526 1.00 79.00 104 VAL A N 1
ATOM 826 C CA . VAL A 1 104 ? -0.778 -0.763 -7.870 1.00 79.00 104 VAL A CA 1
ATOM 827 C C . VAL A 1 104 ? 0.263 -1.842 -8.093 1.00 79.00 104 VAL A C 1
ATOM 829 O O . VAL A 1 104 ? 1.177 -2.001 -7.287 1.00 79.00 104 VAL A O 1
ATOM 832 N N . ASP A 1 105 ? 0.104 -2.573 -9.189 1.00 79.81 105 ASP A N 1
ATOM 833 C CA . ASP A 1 105 ? 1.094 -3.537 -9.643 1.00 79.81 105 ASP A CA 1
ATOM 834 C C . ASP A 1 105 ? 2.387 -2.815 -10.060 1.00 79.81 105 ASP A C 1
ATOM 836 O O . ASP A 1 105 ? 2.336 -1.824 -10.793 1.00 79.81 105 ASP A O 1
ATOM 840 N N . ASN A 1 106 ? 3.538 -3.315 -9.605 1.00 77.31 106 ASN A N 1
ATOM 841 C CA . ASN A 1 106 ? 4.848 -2.757 -9.950 1.00 77.31 106 ASN A CA 1
ATOM 842 C C . ASN A 1 106 ? 5.187 -2.925 -11.436 1.00 77.31 106 ASN A C 1
ATOM 844 O O . ASN A 1 106 ? 6.009 -2.170 -11.955 1.00 77.31 106 ASN A O 1
ATOM 848 N N . ASP A 1 107 ? 4.539 -3.862 -12.128 1.00 84.44 107 ASP A N 1
ATOM 849 C CA . ASP A 1 107 ? 4.724 -4.066 -13.566 1.00 84.44 107 ASP A CA 1
ATOM 850 C C . ASP A 1 107 ? 4.087 -2.948 -14.408 1.00 84.44 107 ASP A C 1
ATOM 852 O O . ASP A 1 107 ? 4.302 -2.863 -15.621 1.00 84.44 107 ASP A O 1
ATOM 856 N N . ARG A 1 108 ? 3.298 -2.064 -13.780 1.00 82.81 108 ARG A N 1
ATOM 857 C CA . ARG A 1 108 ? 2.672 -0.922 -14.445 1.00 82.81 108 ARG A CA 1
ATOM 858 C C . ARG A 1 108 ? 3.410 0.374 -14.167 1.00 82.81 108 ARG A C 1
ATOM 860 O O . ARG A 1 108 ? 3.779 0.697 -13.040 1.00 82.81 108 ARG A O 1
ATOM 867 N N . HIS A 1 109 ? 3.553 1.182 -15.214 1.00 84.88 109 HIS A N 1
ATOM 868 C CA . HIS A 1 109 ? 4.148 2.499 -15.077 1.00 84.88 109 HIS A CA 1
ATOM 869 C C . HIS A 1 109 ? 3.191 3.442 -14.335 1.00 84.88 109 HIS A C 1
ATOM 871 O O . HIS A 1 109 ? 2.019 3.581 -14.685 1.00 84.88 109 HIS A O 1
ATOM 877 N N . MET A 1 110 ? 3.706 4.149 -13.327 1.00 82.88 110 MET A N 1
ATOM 878 C CA . MET A 1 110 ? 2.898 5.004 -12.449 1.00 82.88 110 MET A CA 1
ATOM 879 C C . MET A 1 110 ? 2.155 6.123 -13.202 1.00 82.88 110 MET A C 1
ATOM 881 O O . MET A 1 110 ? 1.109 6.583 -12.753 1.00 82.88 110 MET A O 1
ATOM 885 N N . ALA A 1 111 ? 2.679 6.567 -14.349 1.00 83.75 111 ALA A N 1
ATOM 886 C CA . ALA A 1 111 ? 2.009 7.561 -15.192 1.00 83.75 111 ALA A CA 1
ATOM 887 C C . ALA A 1 111 ? 0.703 7.028 -15.803 1.00 83.75 111 ALA A C 1
ATOM 889 O O . ALA A 1 111 ? -0.288 7.753 -15.829 1.00 83.75 111 ALA A O 1
ATOM 890 N N . ASP A 1 112 ? 0.688 5.763 -16.229 1.00 87.12 112 ASP A N 1
ATOM 891 C CA . ASP A 1 112 ? -0.495 5.135 -16.822 1.00 87.12 112 ASP A CA 1
ATOM 892 C C . ASP A 1 112 ? -1.561 4.921 -15.749 1.00 87.12 112 ASP A C 1
ATOM 894 O O . ASP A 1 112 ? -2.711 5.306 -15.918 1.00 87.12 112 ASP A O 1
ATOM 898 N N . VAL A 1 113 ? -1.141 4.442 -14.576 1.00 86.19 113 VAL A N 1
ATOM 899 C CA . VAL A 1 113 ? -2.032 4.260 -13.426 1.00 86.19 113 VAL A CA 1
ATOM 900 C C . VAL A 1 113 ? -2.655 5.583 -12.982 1.00 86.19 113 VAL A C 1
ATOM 902 O O . VAL A 1 113 ? -3.835 5.629 -12.660 1.00 86.19 113 VAL A O 1
ATOM 905 N N . ARG A 1 114 ? -1.894 6.683 -12.990 1.00 84.88 114 ARG A N 1
ATOM 906 C CA . ARG A 1 114 ? -2.429 8.018 -12.675 1.00 84.88 114 ARG A CA 1
ATOM 907 C C . ARG A 1 114 ? -3.471 8.494 -13.685 1.00 84.88 114 ARG A C 1
ATOM 909 O O . ARG A 1 114 ? -4.445 9.115 -13.268 1.00 84.88 114 ARG A O 1
ATOM 916 N N . ASN A 1 115 ? -3.267 8.220 -14.972 1.00 87.25 115 ASN A N 1
ATOM 917 C CA . ASN A 1 115 ? -4.246 8.554 -16.004 1.00 87.25 115 ASN A CA 1
ATOM 918 C C . ASN A 1 115 ? -5.532 7.749 -15.798 1.00 87.25 115 ASN A C 1
ATOM 920 O O . ASN A 1 115 ? -6.596 8.350 -15.690 1.00 87.25 115 ASN A O 1
ATOM 924 N N . ASP A 1 116 ? -5.427 6.434 -15.609 1.00 85.88 116 ASP A N 1
ATOM 925 C CA . ASP A 1 116 ? -6.579 5.568 -15.334 1.00 85.88 116 ASP A CA 1
ATOM 926 C C . ASP A 1 116 ? -7.342 6.021 -14.072 1.00 85.88 116 ASP A C 1
ATOM 928 O O . ASP A 1 116 ? -8.570 6.082 -14.060 1.00 85.88 116 ASP A O 1
ATOM 932 N N . LEU A 1 117 ? -6.624 6.399 -13.006 1.00 84.12 117 LEU A N 1
ATOM 933 C CA . LEU A 1 117 ? -7.228 6.905 -11.767 1.00 84.12 117 LEU A CA 1
ATOM 934 C C . LEU A 1 117 ? -7.989 8.217 -11.971 1.00 84.12 117 LEU A C 1
ATOM 936 O O . LEU A 1 117 ? -9.013 8.426 -11.330 1.00 84.12 117 LEU A O 1
ATOM 940 N N . SER A 1 118 ? -7.508 9.094 -12.854 1.00 83.19 118 SER A N 1
ATOM 941 C CA . SER A 1 118 ? -8.170 10.370 -13.148 1.00 83.19 118 SER A CA 1
ATOM 942 C C . SER A 1 118 ? -9.503 10.215 -13.886 1.00 83.19 118 SER A C 1
ATOM 944 O O . SER A 1 118 ? -10.305 11.148 -13.902 1.00 83.19 118 SER A O 1
ATOM 946 N N . GLU A 1 119 ? -9.753 9.041 -14.470 1.00 84.75 119 GLU A N 1
ATOM 947 C CA . GLU A 1 119 ? -11.017 8.702 -15.125 1.00 84.75 119 GLU A CA 1
ATOM 948 C C . GLU A 1 119 ? -12.055 8.133 -14.145 1.00 84.75 119 GLU A C 1
ATOM 950 O O . GLU A 1 119 ? -13.243 8.082 -14.474 1.00 84.75 119 GLU A O 1
ATOM 955 N N . ILE A 1 120 ? -11.640 7.724 -12.939 1.00 80.75 120 ILE A N 1
ATOM 956 C CA . ILE A 1 120 ? -12.546 7.221 -11.906 1.00 80.75 120 ILE A CA 1
ATOM 957 C C . ILE A 1 120 ? -13.207 8.419 -11.207 1.00 80.75 120 ILE A C 1
ATOM 959 O O . ILE A 1 120 ? -12.511 9.231 -10.599 1.00 80.75 120 ILE A O 1
ATOM 963 N N . PRO A 1 121 ? -14.546 8.543 -11.243 1.00 66.06 121 PRO A N 1
ATOM 964 C CA . PRO A 1 121 ? -15.235 9.593 -10.511 1.00 66.06 121 PRO A CA 1
ATOM 965 C C . PRO A 1 121 ? -15.210 9.301 -9.005 1.00 66.06 121 PRO A C 1
ATOM 967 O O . PRO A 1 121 ? -15.726 8.270 -8.566 1.00 66.06 121 PRO A O 1
ATOM 970 N N . GLY A 1 122 ? -14.648 10.231 -8.232 1.00 62.75 122 GLY A N 1
ATOM 971 C CA . GLY A 1 122 ? -14.525 10.187 -6.773 1.00 62.75 122 GLY A CA 1
ATOM 972 C C . GLY A 1 122 ? -14.064 11.524 -6.218 1.00 62.75 122 GLY A C 1
ATOM 973 O O . GLY A 1 122 ? -13.136 12.109 -6.818 1.00 62.75 122 GLY A O 1
#

pLDDT: mean 72.66, std 13.99, range [43.91, 92.75]